Protein AF-A0A952SYL3-F1 (afdb_monomer_lite)

Sequence (49 aa):
MKQGYRFVLVDKDGVLVSEFQLTESALGQPEAFVARLRDAIESVEEEEP

Radius of gyration: 12.35 Å; chains: 1; bounding box: 33×22×28 Å

pLDDT: mean 82.26, std 10.85, range [50.19, 92.12]

Secondary structure (DSSP, 8-state):
-----EEEEE-TT--EEEEEE--HHHHTSHHHHHHHHHHHHHHHHTT--

Structure (mmCIF, N/CA/C/O backbone):
data_AF-A0A952SYL3-F1
#
_entry.id   AF-A0A952SYL3-F1
#
loop_
_atom_site.group_PDB
_atom_site.id
_atom_site.type_symbol
_atom_site.label_atom_id
_atom_site.label_alt_id
_atom_site.label_comp_id
_atom_site.label_asym_id
_atom_site.label_entity_id
_atom_site.label_seq_id
_atom_site.pdbx_PDB_ins_code
_atom_site.Cartn_x
_atom_site.Cartn_y
_atom_site.Cartn_z
_atom_site.occupancy
_atom_site.B_iso_or_equiv
_atom_site.auth_seq_id
_atom_site.auth_comp_id
_atom_site.auth_asym_id
_atom_site.auth_atom_id
_atom_site.pdbx_PDB_model_num
ATOM 1 N N . MET A 1 1 ? -14.948 9.780 -7.750 1.00 56.06 1 MET A N 1
ATOM 2 C CA . MET A 1 1 ? -13.898 9.060 -6.994 1.00 56.06 1 MET A CA 1
ATOM 3 C C . MET A 1 1 ? -13.880 9.634 -5.584 1.00 56.06 1 MET A C 1
ATOM 5 O O . MET A 1 1 ? -13.910 10.854 -5.476 1.00 56.06 1 MET A O 1
ATOM 9 N N . LYS A 1 2 ? -13.949 8.816 -4.520 1.00 58.34 2 LYS A N 1
ATOM 10 C CA . LYS A 1 2 ? -13.850 9.345 -3.143 1.00 58.34 2 LYS A CA 1
ATOM 11 C C . LYS A 1 2 ? -12.483 10.023 -2.981 1.00 58.34 2 LYS A C 1
ATOM 13 O O . LYS A 1 2 ? -11.486 9.458 -3.422 1.00 58.34 2 LYS A O 1
ATOM 18 N N . GLN A 1 3 ? -12.453 11.221 -2.395 1.00 63.16 3 GLN A N 1
ATOM 19 C CA . GLN A 1 3 ? -11.195 11.894 -2.069 1.00 63.16 3 GLN A CA 1
ATOM 20 C C . GLN A 1 3 ? -10.407 11.033 -1.080 1.00 63.16 3 GLN A C 1
ATOM 22 O O . GLN A 1 3 ? -10.968 10.537 -0.105 1.00 63.16 3 GLN A O 1
ATOM 27 N N . GLY A 1 4 ? -9.127 10.827 -1.361 1.00 74.31 4 GLY A N 1
ATOM 28 C CA . GLY A 1 4 ? -8.2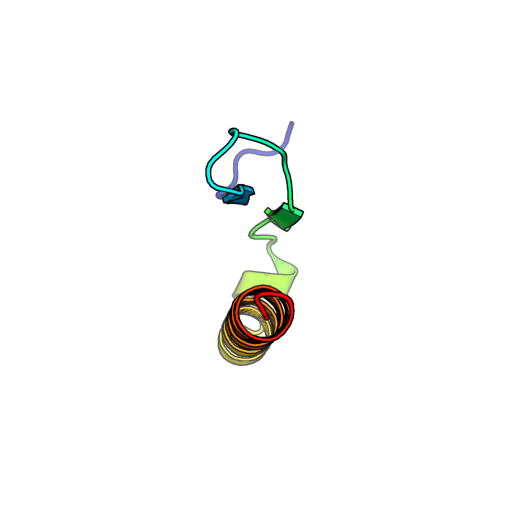56 9.993 -0.550 1.00 74.31 4 GLY A CA 1
ATOM 29 C C . GLY A 1 4 ? -6.836 10.008 -1.090 1.00 74.31 4 GLY A C 1
ATOM 30 O O . GLY A 1 4 ? -6.592 10.442 -2.217 1.00 74.31 4 GLY A O 1
ATOM 31 N N . TYR A 1 5 ? -5.905 9.540 -0.268 1.00 82.12 5 TYR A N 1
ATOM 32 C CA . TYR A 1 5 ? -4.509 9.404 -0.657 1.00 82.12 5 TYR A CA 1
ATOM 33 C C . TYR A 1 5 ? -4.283 8.053 -1.320 1.00 82.12 5 TYR A C 1
ATOM 35 O O . TYR A 1 5 ? -4.916 7.050 -0.977 1.00 82.12 5 TYR A O 1
ATOM 43 N N . ARG A 1 6 ? -3.368 8.039 -2.279 1.00 86.56 6 ARG A N 1
ATOM 44 C CA . ARG A 1 6 ? -2.969 6.843 -3.000 1.00 86.56 6 ARG A CA 1
ATOM 45 C C . ARG A 1 6 ? -1.456 6.776 -3.015 1.00 86.56 6 ARG A C 1
ATOM 47 O O . ARG A 1 6 ? -0.806 7.766 -3.337 1.00 86.56 6 ARG A O 1
ATOM 54 N N . PHE A 1 7 ? -0.930 5.617 -2.665 1.00 86.50 7 PHE A N 1
ATOM 55 C CA . PHE A 1 7 ? 0.462 5.282 -2.877 1.00 86.50 7 PHE A CA 1
ATOM 56 C C . PHE A 1 7 ? 0.554 4.436 -4.141 1.00 86.50 7 PHE A C 1
ATOM 58 O O . PHE A 1 7 ? -0.231 3.507 -4.333 1.00 86.50 7 PHE A O 1
ATOM 65 N N . VAL A 1 8 ? 1.481 4.797 -5.015 1.00 89.56 8 VAL A N 1
ATOM 66 C CA . VAL A 1 8 ? 1.704 4.128 -6.291 1.00 89.56 8 VAL A CA 1
ATOM 67 C C . VAL A 1 8 ? 3.185 3.813 -6.376 1.00 89.56 8 VAL A C 1
ATOM 69 O O . VAL A 1 8 ? 4.004 4.719 -6.237 1.00 89.56 8 VAL A O 1
ATOM 72 N N . LEU A 1 9 ? 3.506 2.543 -6.598 1.00 87.44 9 LEU A N 1
ATOM 73 C CA . LEU A 1 9 ? 4.853 2.090 -6.890 1.00 87.44 9 LEU A CA 1
ATOM 74 C C . LEU A 1 9 ? 4.984 1.924 -8.403 1.00 87.44 9 LEU A C 1
ATOM 76 O O . LEU A 1 9 ? 4.179 1.225 -9.024 1.00 87.44 9 LEU A O 1
ATOM 80 N N . VAL A 1 10 ? 5.980 2.583 -8.984 1.00 90.00 10 VAL A N 1
ATOM 81 C CA . VAL A 1 10 ? 6.322 2.475 -10.403 1.00 90.00 10 VAL A CA 1
ATOM 82 C C . VAL A 1 10 ? 7.775 2.056 -10.547 1.00 90.00 10 VAL A C 1
ATOM 84 O O . VAL A 1 10 ? 8.598 2.418 -9.707 1.00 90.00 10 VAL A O 1
ATOM 87 N N . ASP A 1 11 ? 8.083 1.316 -11.605 1.00 87.50 11 ASP A N 1
ATOM 88 C CA . ASP A 1 11 ? 9.462 0.978 -11.944 1.00 87.50 11 ASP A CA 1
ATOM 89 C C . ASP A 1 11 ? 10.190 2.149 -12.634 1.00 87.50 11 ASP A C 1
ATOM 91 O O . ASP A 1 11 ? 9.626 3.222 -12.890 1.00 87.50 11 ASP A O 1
ATOM 95 N N . LYS A 1 12 ? 11.471 1.935 -12.959 1.00 86.19 12 LYS A N 1
ATOM 96 C CA . LYS A 1 12 ? 12.326 2.922 -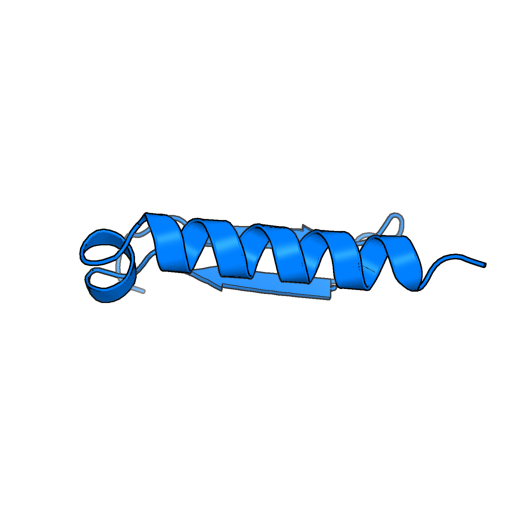13.639 1.00 86.19 12 LYS A CA 1
ATOM 97 C C . LYS A 1 12 ? 11.817 3.346 -15.023 1.00 86.19 12 LYS A C 1
ATOM 99 O O . LYS A 1 12 ? 12.182 4.422 -15.493 1.00 86.19 12 LYS A O 1
ATOM 104 N N . ASP A 1 13 ? 11.008 2.513 -15.673 1.00 90.69 13 ASP A N 1
ATOM 105 C CA . ASP A 1 13 ? 10.448 2.754 -17.003 1.00 90.69 13 ASP A CA 1
ATOM 106 C C . ASP A 1 13 ? 9.050 3.407 -16.915 1.00 90.69 13 ASP A C 1
ATOM 108 O O . ASP A 1 13 ? 8.423 3.711 -17.933 1.00 90.69 13 ASP A O 1
ATOM 112 N N . GLY A 1 14 ? 8.581 3.695 -15.693 1.00 86.81 14 GLY A N 1
ATOM 113 C CA . GLY A 1 14 ? 7.300 4.335 -15.412 1.00 86.81 14 GLY A CA 1
ATOM 114 C C . GLY A 1 14 ? 6.111 3.375 -15.447 1.00 86.81 14 GLY A C 1
ATOM 115 O O . GLY A 1 14 ? 4.966 3.830 -15.516 1.00 86.81 14 GLY A O 1
ATOM 116 N N . VAL A 1 15 ? 6.353 2.062 -15.412 1.00 89.88 15 VAL A N 1
ATOM 117 C CA . VAL A 1 15 ? 5.305 1.038 -15.387 1.00 89.88 15 VAL A CA 1
ATOM 118 C C . VAL A 1 15 ? 4.764 0.894 -13.967 1.00 89.88 15 VAL A C 1
ATOM 120 O O . VAL A 1 15 ? 5.519 0.860 -13.001 1.00 89.88 15 VAL A O 1
ATOM 123 N N . LEU A 1 16 ? 3.436 0.814 -13.832 1.00 88.94 16 LEU A N 1
ATOM 124 C CA . LEU A 1 16 ? 2.768 0.572 -12.553 1.00 88.94 16 LEU A CA 1
ATOM 125 C C . LEU A 1 16 ? 3.080 -0.837 -12.042 1.00 88.94 16 LEU A C 1
ATOM 127 O O . LEU A 1 16 ? 2.670 -1.815 -12.662 1.00 88.94 16 LEU A O 1
ATOM 131 N N . VAL A 1 17 ? 3.720 -0.912 -10.878 1.00 87.19 17 VAL A N 1
ATOM 132 C CA . VAL A 1 17 ? 4.051 -2.171 -10.201 1.00 87.19 17 VAL A CA 1
ATOM 133 C C . VAL A 1 17 ? 3.035 -2.477 -9.103 1.00 87.19 17 VAL A C 1
ATOM 135 O O . VAL A 1 17 ? 2.550 -3.599 -8.996 1.00 87.19 17 VAL A O 1
ATOM 138 N N . SER A 1 18 ? 2.658 -1.475 -8.300 1.00 88.12 18 SER A N 1
ATOM 139 C CA . SER A 1 18 ? 1.696 -1.667 -7.209 1.00 88.12 18 SER A CA 1
ATOM 140 C C . SER A 1 18 ? 0.908 -0.399 -6.875 1.00 88.12 18 SER A C 1
ATOM 142 O O . SER A 1 18 ? 1.386 0.721 -7.059 1.00 88.12 18 SER A O 1
ATOM 144 N N . GLU A 1 19 ? -0.316 -0.559 -6.370 1.00 90.00 19 GLU A N 1
ATOM 145 C CA . GLU A 1 19 ? -1.218 0.539 -6.014 1.00 90.00 19 GLU A CA 1
ATOM 146 C C . GLU A 1 19 ? -1.906 0.267 -4.672 1.00 90.00 19 GLU A C 1
ATOM 148 O O . GLU A 1 19 ? -2.582 -0.744 -4.484 1.00 90.00 19 GLU A O 1
ATOM 153 N N . PHE A 1 20 ? -1.796 1.226 -3.751 1.00 88.69 20 PHE A N 1
ATOM 154 C CA . PHE A 1 20 ? -2.451 1.194 -2.448 1.00 88.69 20 PHE A CA 1
ATOM 155 C C . PHE A 1 20 ? -3.316 2.431 -2.271 1.00 88.69 20 PHE A C 1
ATOM 157 O O . PHE A 1 20 ? -2.863 3.565 -2.433 1.00 88.69 20 PHE A O 1
ATOM 164 N N . GLN A 1 21 ? -4.565 2.228 -1.867 1.00 88.25 21 GLN A N 1
ATOM 165 C CA . GLN A 1 21 ? -5.468 3.321 -1.538 1.00 88.25 21 GLN A CA 1
ATOM 166 C C . GLN A 1 21 ? -5.643 3.433 -0.026 1.00 88.25 21 GLN A C 1
ATOM 168 O O . GLN A 1 21 ? -5.983 2.461 0.650 1.00 88.25 21 GLN A O 1
ATOM 173 N N . LEU A 1 22 ? -5.476 4.646 0.498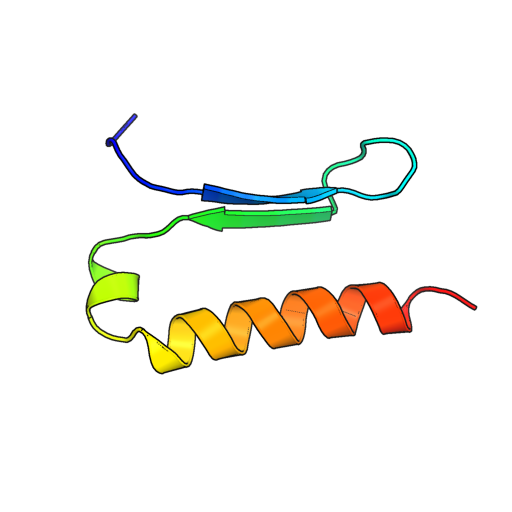 1.00 85.94 22 LEU A N 1
ATOM 174 C CA . LEU A 1 22 ? -5.797 4.942 1.883 1.00 85.94 22 LEU A CA 1
ATOM 175 C C . LEU A 1 22 ? -7.320 5.011 2.031 1.00 85.94 22 LEU A C 1
ATOM 177 O O . LEU A 1 22 ? -7.973 5.948 1.566 1.00 85.94 22 LEU A O 1
ATOM 181 N N . THR A 1 23 ? -7.888 3.978 2.643 1.00 85.88 23 THR A N 1
ATOM 182 C CA . THR A 1 23 ? -9.324 3.865 2.926 1.00 85.88 23 THR A CA 1
ATOM 183 C C . THR A 1 23 ? -9.608 4.148 4.401 1.00 85.88 23 THR A C 1
ATOM 185 O O . THR A 1 23 ? -8.710 4.078 5.236 1.00 85.88 23 THR A O 1
ATOM 188 N N . GLU A 1 24 ? -10.869 4.395 4.757 1.00 83.62 24 GLU A N 1
ATOM 189 C CA . GLU A 1 24 ? -11.290 4.498 6.167 1.00 83.62 24 GLU A CA 1
ATOM 190 C C . GLU A 1 24 ? -10.929 3.236 6.970 1.00 83.62 24 GLU A C 1
ATOM 192 O O . GLU A 1 24 ? -10.503 3.328 8.116 1.00 83.62 24 GLU A O 1
ATOM 197 N N . SER A 1 25 ? -11.005 2.055 6.346 1.00 82.62 25 SER A N 1
ATOM 198 C CA . SER A 1 25 ? -10.577 0.802 6.976 1.00 82.62 25 SER A CA 1
ATOM 199 C C . SER A 1 25 ? -9.070 0.755 7.233 1.00 82.62 25 SER A C 1
ATOM 201 O O . SER A 1 25 ? -8.655 0.174 8.232 1.00 82.62 25 SER A O 1
ATOM 203 N N . ALA A 1 26 ? -8.257 1.331 6.345 1.00 82.00 26 ALA A N 1
ATOM 204 C CA . ALA A 1 26 ? -6.809 1.416 6.529 1.00 82.00 26 ALA A CA 1
ATOM 205 C C . ALA A 1 26 ? -6.445 2.409 7.642 1.00 82.00 26 ALA A C 1
ATOM 207 O O . ALA A 1 26 ? -5.549 2.140 8.433 1.00 82.00 26 ALA A O 1
ATOM 208 N N . LEU A 1 27 ? -7.191 3.513 7.758 1.00 80.69 27 LEU A N 1
ATOM 209 C CA . LEU A 1 27 ? -7.056 4.460 8.871 1.00 80.69 27 LEU A CA 1
ATOM 210 C C . LEU A 1 27 ? -7.431 3.836 10.221 1.00 80.69 27 LEU A C 1
ATOM 212 O O . LEU A 1 27 ? -6.884 4.231 11.245 1.00 80.69 27 LEU A O 1
ATOM 216 N N . GLY A 1 28 ? -8.336 2.854 10.226 1.00 86.88 28 GLY A N 1
ATOM 217 C CA . GLY A 1 28 ? -8.678 2.086 11.423 1.00 86.88 28 GLY A CA 1
ATOM 218 C C . GLY A 1 28 ? -7.604 1.084 11.864 1.00 86.88 28 GLY A C 1
ATOM 219 O O . GLY A 1 28 ? -7.700 0.573 12.976 1.00 86.88 28 GLY A O 1
ATOM 220 N N . GLN A 1 29 ? -6.615 0.780 11.013 1.00 89.19 29 GLN A N 1
ATOM 221 C CA . GLN A 1 29 ? -5.523 -0.168 11.287 1.00 89.19 29 GLN A CA 1
ATOM 222 C C . GLN A 1 29 ? -4.215 0.297 10.613 1.00 89.19 29 GLN A C 1
ATOM 224 O O . GLN A 1 29 ? -3.739 -0.343 9.664 1.00 89.19 29 GLN A O 1
ATOM 229 N N . PRO A 1 30 ? -3.641 1.429 11.055 1.00 85.81 30 PRO A N 1
ATOM 230 C CA . PRO A 1 30 ? -2.529 2.068 10.361 1.00 85.81 30 PRO A CA 1
ATOM 231 C C . PRO A 1 30 ? -1.274 1.188 10.310 1.00 85.81 30 PRO A C 1
ATOM 233 O O . PRO A 1 30 ? -0.593 1.160 9.288 1.00 85.81 30 PRO A O 1
ATOM 236 N N . GLU A 1 31 ? -0.991 0.400 11.346 1.00 92.12 31 GLU A N 1
ATOM 237 C CA . GLU A 1 31 ? 0.176 -0.488 11.398 1.00 92.12 31 GLU A CA 1
ATOM 238 C C . GLU A 1 31 ? 0.082 -1.600 10.347 1.00 92.12 31 GLU A C 1
ATOM 240 O O . GLU A 1 31 ? 1.052 -1.878 9.646 1.00 92.12 31 GLU A O 1
ATOM 245 N N . ALA A 1 32 ? -1.103 -2.194 10.180 1.00 88.69 32 ALA A N 1
ATOM 246 C CA . ALA A 1 32 ? -1.343 -3.238 9.185 1.00 88.69 32 ALA A CA 1
ATOM 247 C C . ALA A 1 32 ? -1.317 -2.695 7.747 1.00 88.69 32 ALA A C 1
ATOM 249 O O . ALA A 1 32 ? -1.022 -3.431 6.803 1.00 88.69 32 ALA A O 1
ATOM 250 N N . PHE A 1 33 ? -1.651 -1.416 7.562 1.00 88.38 33 PHE A N 1
ATOM 251 C CA . PHE A 1 33 ? -1.504 -0.739 6.278 1.00 88.38 33 PHE A CA 1
ATOM 252 C C . PHE A 1 33 ? -0.029 -0.473 5.955 1.00 88.38 33 PHE A C 1
ATOM 254 O O . PHE A 1 33 ? 0.416 -0.781 4.852 1.00 88.38 33 PHE A O 1
ATOM 261 N N . VAL A 1 34 ? 0.744 0.030 6.925 1.00 90.00 34 VAL A N 1
ATOM 262 C CA . VAL A 1 34 ? 2.187 0.276 6.764 1.00 90.00 34 VAL A CA 1
ATOM 263 C C . VAL A 1 34 ? 2.963 -1.025 6.548 1.00 90.00 34 VAL A C 1
ATOM 265 O O . VAL A 1 34 ? 3.858 -1.047 5.710 1.00 90.00 34 VAL A O 1
ATOM 268 N N . ALA A 1 35 ? 2.611 -2.109 7.245 1.00 91.94 35 ALA A N 1
ATOM 269 C CA . ALA A 1 35 ? 3.225 -3.422 7.036 1.00 91.94 35 ALA A CA 1
ATOM 270 C C . ALA A 1 35 ? 3.043 -3.903 5.588 1.00 91.94 35 ALA A C 1
ATOM 272 O O . ALA A 1 35 ? 4.022 -4.175 4.908 1.00 91.94 35 ALA A O 1
ATOM 273 N N . ARG A 1 36 ? 1.809 -3.863 5.064 1.00 87.38 36 ARG A N 1
ATOM 274 C CA . ARG A 1 36 ? 1.528 -4.246 3.668 1.00 87.38 36 ARG A CA 1
ATOM 275 C C . ARG A 1 36 ? 2.252 -3.386 2.632 1.00 87.38 36 ARG A C 1
ATOM 277 O O . ARG A 1 36 ? 2.593 -3.881 1.566 1.00 87.38 36 ARG A O 1
ATOM 284 N N . LEU A 1 37 ? 2.457 -2.105 2.934 1.00 88.88 37 LEU A N 1
ATOM 285 C CA . LEU A 1 37 ? 3.261 -1.207 2.105 1.00 88.88 37 LEU A CA 1
ATOM 286 C C . LEU A 1 37 ? 4.729 -1.635 2.063 1.00 88.88 37 LEU A C 1
ATOM 288 O O . LEU A 1 37 ? 5.318 -1.624 0.990 1.00 88.88 37 LEU A O 1
ATOM 292 N N . ARG A 1 38 ? 5.306 -2.005 3.211 1.00 90.38 38 ARG A N 1
ATOM 293 C CA . ARG A 1 38 ? 6.692 -2.482 3.291 1.00 90.38 38 ARG A CA 1
ATOM 294 C C . ARG A 1 38 ? 6.873 -3.785 2.531 1.00 90.38 38 ARG A C 1
ATOM 296 O O . ARG A 1 38 ? 7.723 -3.824 1.654 1.00 90.38 38 ARG A O 1
ATOM 303 N N . ASP A 1 39 ? 6.009 -4.767 2.776 1.00 88.62 39 ASP A N 1
ATOM 304 C CA . ASP A 1 39 ? 6.069 -6.070 2.103 1.00 88.62 39 ASP A CA 1
ATOM 305 C C . ASP A 1 39 ? 6.035 -5.913 0.573 1.00 88.62 39 ASP A C 1
ATOM 307 O O . ASP A 1 39 ? 6.727 -6.612 -0.159 1.00 88.62 39 ASP A O 1
ATOM 311 N N . ALA A 1 40 ? 5.242 -4.963 0.070 1.00 85.00 40 ALA A N 1
ATOM 312 C CA . ALA A 1 40 ? 5.133 -4.705 -1.360 1.00 85.00 40 ALA A CA 1
ATOM 313 C C . ALA A 1 40 ? 6.321 -3.949 -1.960 1.00 85.00 40 ALA A C 1
ATOM 315 O O . ALA A 1 40 ? 6.551 -4.064 -3.157 1.00 85.00 40 ALA A O 1
ATOM 316 N N . ILE A 1 41 ? 7.041 -3.159 -1.162 1.00 85.44 41 ILE A N 1
ATOM 317 C CA . ILE A 1 41 ? 8.302 -2.545 -1.586 1.00 85.44 41 ILE A CA 1
ATOM 318 C C . ILE A 1 41 ? 9.391 -3.622 -1.613 1.00 85.44 41 ILE A C 1
ATOM 320 O O . ILE A 1 41 ? 10.053 -3.784 -2.631 1.00 85.44 41 ILE A O 1
ATOM 324 N N . GLU A 1 42 ? 9.511 -4.403 -0.539 1.00 86.62 42 GLU A N 1
ATOM 325 C CA . GLU A 1 42 ? 10.507 -5.474 -0.405 1.00 86.62 42 GLU A CA 1
ATOM 326 C C . GLU A 1 42 ? 10.342 -6.535 -1.504 1.00 86.62 42 GLU A C 1
ATOM 328 O O . GLU A 1 42 ? 11.314 -6.913 -2.147 1.00 86.62 42 GLU A O 1
ATOM 333 N N . SER A 1 43 ? 9.102 -6.932 -1.815 1.00 81.56 43 SER A N 1
ATOM 334 C CA . SER A 1 43 ? 8.805 -7.872 -2.906 1.00 81.56 43 SER A CA 1
ATOM 335 C C . SER A 1 43 ? 9.275 -7.396 -4.282 1.00 81.56 43 SER A C 1
ATOM 337 O O . SER A 1 43 ? 9.444 -8.225 -5.169 1.00 81.56 43 SER A O 1
ATOM 339 N N 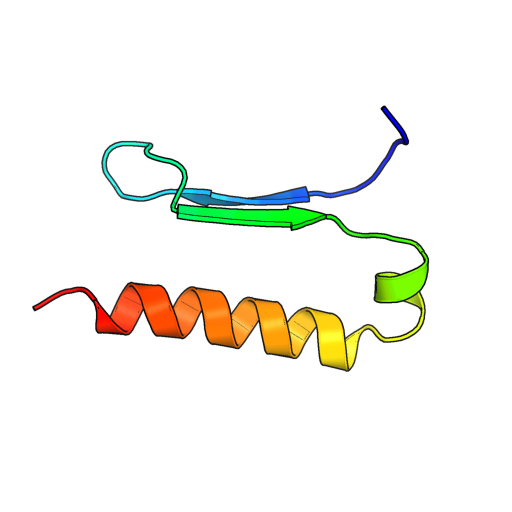. VAL A 1 44 ? 9.420 -6.087 -4.488 1.00 76.75 44 VAL A N 1
ATOM 340 C CA . VAL A 1 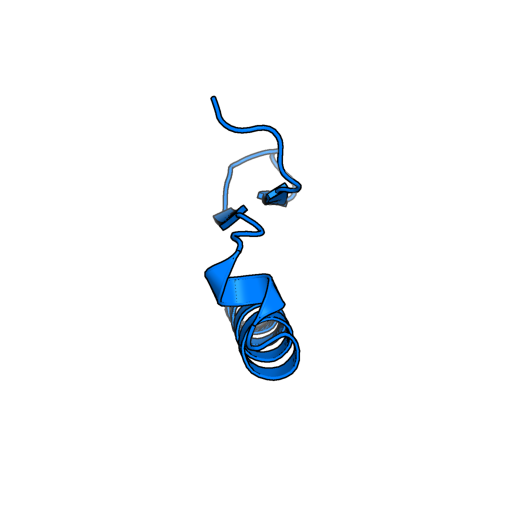44 ? 9.875 -5.512 -5.760 1.00 76.75 44 VAL A CA 1
ATOM 341 C C . VAL A 1 44 ? 11.392 -5.365 -5.768 1.00 76.75 44 VAL A C 1
ATOM 343 O O . VAL A 1 44 ? 12.017 -5.620 -6.790 1.00 76.75 44 VAL A O 1
ATOM 346 N N . GLU A 1 45 ? 11.996 -5.014 -4.630 1.00 71.44 45 GLU A N 1
ATOM 347 C CA . GLU A 1 45 ? 13.456 -4.987 -4.474 1.00 71.44 45 GLU A CA 1
ATOM 348 C C . GLU A 1 45 ? 14.081 -6.390 -4.605 1.00 71.44 45 GLU A C 1
ATOM 350 O O . GLU A 1 45 ? 15.183 -6.522 -5.129 1.00 71.44 45 GLU A O 1
ATOM 355 N N . GLU A 1 46 ? 13.378 -7.450 -4.190 1.00 66.19 46 GLU A N 1
ATOM 356 C CA . GLU A 1 46 ? 13.840 -8.840 -4.346 1.00 66.19 46 GLU A CA 1
ATOM 357 C C . GLU A 1 46 ? 13.732 -9.383 -5.789 1.00 66.19 46 GLU A C 1
ATOM 359 O O . GLU A 1 46 ? 14.362 -10.393 -6.108 1.00 66.19 46 GLU A O 1
ATOM 364 N N . GLU A 1 47 ? 12.968 -8.733 -6.675 1.00 58.12 47 GLU A N 1
ATOM 365 C CA . GLU A 1 47 ? 12.818 -9.136 -8.084 1.00 58.12 47 GLU A CA 1
ATOM 366 C C . GLU A 1 47 ? 13.924 -8.586 -9.016 1.00 58.12 47 GLU A C 1
ATOM 368 O O . GLU A 1 47 ? 13.941 -8.940 -10.197 1.00 58.12 47 GLU A O 1
ATOM 373 N N . GLU A 1 48 ? 14.879 -7.785 -8.518 1.00 50.19 48 GLU A N 1
ATOM 374 C CA . GLU A 1 48 ? 16.078 -7.361 -9.267 1.00 50.19 48 GLU A CA 1
ATOM 375 C C . GLU A 1 48 ? 17.263 -8.349 -9.078 1.00 50.19 48 GLU A C 1
ATOM 377 O O .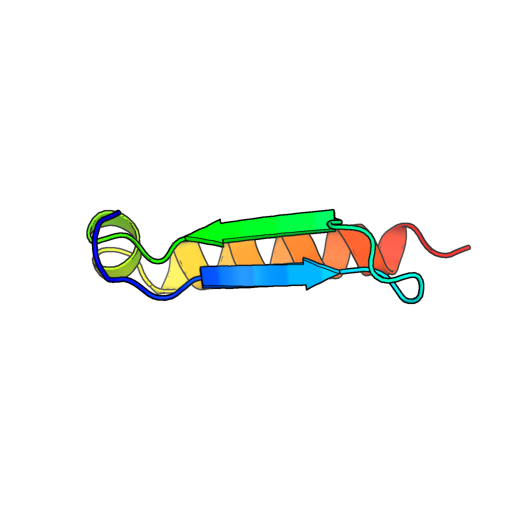 GLU A 1 48 ? 17.873 -8.371 -8.006 1.00 50.19 48 GLU A O 1
ATOM 382 N N . PRO A 1 49 ? 17.632 -9.167 -10.092 1.00 54.03 49 PRO A N 1
ATOM 383 C CA . PRO A 1 49 ? 18.894 -9.918 -10.124 1.00 54.03 49 PRO A CA 1
ATOM 384 C C . PRO A 1 49 ? 20.112 -9.093 -10.573 1.00 54.03 49 PRO A C 1
ATOM 386 O O . PRO A 1 49 ? 19.960 -8.187 -11.427 1.00 54.03 49 PRO A O 1
#

Foldseek 3Di:
DPDFDKDFDADPVRHTQDIDTDDPVCVVPVPVSVVVVVVSVVVVVVPDD